Protein AF-A0A352UAZ4-F1 (afdb_monomer)

Nearest PDB structures (foldseek):
  2lrk-assembly1_A  TM=3.996E-01  e=8.894E+00  Escherichia coli K-12

Radius of gyration: 15.65 Å; Cα contacts (8 Å, |Δi|>4): 109; chains: 1; bounding box: 44×24×43 Å

Structure (mmCIF, N/CA/C/O backbone):
data_AF-A0A352UAZ4-F1
#
_entry.id   AF-A0A352UAZ4-F1
#
loop_
_atom_site.group_PDB
_atom_site.id
_atom_site.type_symbol
_atom_site.label_atom_id
_atom_site.label_alt_id
_atom_site.label_comp_id
_atom_site.label_asym_id
_atom_site.label_entity_id
_atom_site.label_seq_id
_atom_site.pdbx_PDB_ins_code
_atom_site.Cartn_x
_atom_site.Cartn_y
_atom_site.Cartn_z
_atom_site.occupancy
_atom_site.B_iso_or_equiv
_atom_site.auth_seq_id
_atom_site.auth_comp_id
_atom_site.auth_asym_id
_atom_site.auth_atom_id
_atom_site.pdbx_PDB_model_num
ATOM 1 N N . MET A 1 1 ? 26.324 -2.676 -7.768 1.00 42.41 1 MET A N 1
ATOM 2 C CA . MET A 1 1 ? 25.541 -1.445 -7.544 1.00 42.41 1 MET A CA 1
ATOM 3 C C . MET A 1 1 ? 25.522 -0.702 -8.868 1.00 42.41 1 MET A C 1
ATOM 5 O O . MET A 1 1 ? 26.558 -0.181 -9.253 1.00 42.41 1 MET A O 1
ATOM 9 N N . SER A 1 2 ? 24.427 -0.823 -9.625 1.00 44.53 2 SER A N 1
ATOM 10 C CA . SER A 1 2 ? 24.281 -0.193 -10.946 1.00 44.53 2 SER A CA 1
ATOM 11 C C . SER A 1 2 ? 23.880 1.271 -10.772 1.00 44.53 2 SER A C 1
ATOM 13 O O . SER A 1 2 ? 23.097 1.592 -9.883 1.00 44.53 2 SER A O 1
ATOM 15 N N . SER A 1 3 ? 24.467 2.135 -11.588 1.00 52.88 3 SER A N 1
ATOM 16 C CA . SER A 1 3 ? 24.514 3.592 -11.488 1.00 52.88 3 SER A CA 1
ATOM 17 C C . SER A 1 3 ? 23.389 4.306 -12.253 1.00 52.88 3 SER A C 1
ATOM 19 O O . SER A 1 3 ? 23.675 5.219 -13.020 1.00 52.88 3 SER A O 1
ATOM 21 N N . ALA A 1 4 ? 22.129 3.909 -12.086 1.00 47.72 4 ALA A N 1
ATOM 22 C CA . ALA A 1 4 ? 21.002 4.559 -12.767 1.00 47.72 4 ALA A CA 1
ATOM 23 C C . ALA A 1 4 ? 20.081 5.238 -11.744 1.00 47.72 4 ALA A C 1
ATOM 25 O O . ALA A 1 4 ? 19.168 4.618 -11.215 1.00 47.72 4 ALA A O 1
ATOM 26 N N . ALA A 1 5 ? 20.403 6.482 -11.385 1.00 50.75 5 ALA A N 1
ATOM 27 C CA . ALA A 1 5 ? 19.555 7.332 -10.544 1.00 50.75 5 ALA A CA 1
ATOM 28 C C . ALA A 1 5 ? 19.868 8.827 -10.760 1.00 50.75 5 ALA A C 1
ATOM 30 O O . ALA A 1 5 ? 19.940 9.583 -9.795 1.00 50.75 5 ALA A O 1
ATOM 31 N N . LEU A 1 6 ? 20.156 9.252 -11.998 1.00 51.09 6 LEU A N 1
ATOM 32 C CA . LEU A 1 6 ? 20.443 10.663 -12.314 1.00 51.09 6 LEU A CA 1
ATOM 33 C C . LEU A 1 6 ? 19.492 11.260 -13.363 1.00 51.09 6 LEU A C 1
ATOM 35 O O . LEU A 1 6 ? 19.623 12.426 -13.735 1.00 51.09 6 LEU A O 1
ATOM 39 N N . ASP A 1 7 ? 18.483 10.496 -13.760 1.00 47.50 7 ASP A N 1
ATOM 40 C CA . ASP A 1 7 ? 17.531 10.821 -14.801 1.00 47.50 7 ASP A CA 1
ATOM 41 C C . ASP A 1 7 ? 16.185 10.413 -14.194 1.00 47.50 7 ASP A C 1
ATOM 43 O O . ASP A 1 7 ? 15.982 9.236 -13.903 1.00 47.50 7 ASP A O 1
ATOM 47 N N . GLY A 1 8 ? 15.286 11.357 -13.909 1.00 52.44 8 GLY A N 1
ATOM 48 C CA . GLY A 1 8 ? 14.024 11.108 -13.185 1.00 52.44 8 GLY A CA 1
ATOM 49 C C . GLY A 1 8 ? 13.024 10.158 -13.871 1.00 52.44 8 GLY A C 1
ATOM 50 O O . GLY A 1 8 ? 11.847 10.166 -13.527 1.00 52.44 8 GLY A O 1
ATOM 51 N N . GLU A 1 9 ? 13.454 9.371 -14.860 1.00 55.53 9 GLU A N 1
ATOM 52 C CA . GLU A 1 9 ? 12.663 8.341 -15.538 1.00 55.53 9 GLU A CA 1
ATOM 53 C C . GLU A 1 9 ? 12.500 7.062 -14.694 1.00 55.53 9 GLU A C 1
ATOM 55 O O . GLU A 1 9 ? 11.500 6.368 -14.851 1.00 55.53 9 GLU A O 1
ATOM 60 N N . ASP A 1 10 ? 13.410 6.797 -13.747 1.00 62.53 10 ASP A N 1
ATOM 61 C CA . ASP A 1 10 ? 13.325 5.664 -12.803 1.00 62.53 10 ASP A CA 1
ATOM 62 C C . ASP A 1 10 ? 12.704 6.046 -11.437 1.00 62.53 10 ASP A C 1
ATOM 64 O O . ASP A 1 10 ? 12.656 5.231 -10.508 1.00 62.53 10 ASP A O 1
ATOM 68 N N . GLU A 1 11 ? 12.214 7.282 -11.278 1.00 80.19 11 GLU A N 1
ATOM 69 C CA . GLU A 1 11 ? 11.565 7.735 -10.042 1.00 80.19 11 GLU A CA 1
ATOM 70 C C . GLU A 1 11 ? 10.127 7.201 -9.944 1.00 80.19 11 GLU A C 1
ATOM 72 O O . GLU A 1 11 ? 9.193 7.702 -10.572 1.00 80.19 11 GLU A O 1
ATOM 77 N N . GLY A 1 12 ? 9.938 6.172 -9.116 1.00 87.06 12 GLY A N 1
ATOM 78 C CA . GLY A 1 12 ? 8.630 5.605 -8.802 1.00 87.06 12 GLY A CA 1
ATOM 79 C C . GLY A 1 12 ? 8.217 5.787 -7.342 1.00 87.06 12 GLY A C 1
ATOM 80 O O . GLY A 1 12 ? 8.989 6.195 -6.475 1.00 87.06 12 GLY A O 1
ATOM 81 N N . THR A 1 13 ? 6.969 5.432 -7.039 1.00 93.19 13 THR A N 1
ATOM 82 C CA . THR A 1 13 ? 6.489 5.338 -5.654 1.00 93.19 13 THR A CA 1
ATOM 83 C C . THR A 1 13 ? 6.828 3.965 -5.089 1.00 93.19 13 THR A C 1
ATOM 85 O O . THR A 1 13 ? 6.378 2.955 -5.624 1.00 93.19 13 THR A O 1
ATOM 88 N N . PHE A 1 14 ? 7.577 3.908 -3.986 1.00 96.12 14 PHE A N 1
ATOM 89 C CA . PHE A 1 14 ? 7.913 2.642 -3.330 1.00 96.12 14 PHE A CA 1
ATOM 90 C C . PHE A 1 14 ? 6.673 1.939 -2.773 1.00 96.12 14 PHE A C 1
ATOM 92 O O . PHE A 1 14 ? 6.009 2.443 -1.863 1.00 96.12 14 PHE A O 1
ATOM 99 N N . THR A 1 15 ? 6.420 0.721 -3.249 1.00 97.06 15 THR A N 1
ATOM 100 C CA . THR A 1 15 ? 5.251 -0.080 -2.861 1.00 97.06 15 THR A CA 1
ATOM 101 C C . THR A 1 15 ? 5.234 -0.358 -1.353 1.00 97.06 15 THR A C 1
ATOM 103 O O . THR A 1 15 ? 4.194 -0.245 -0.703 1.00 97.06 15 THR A O 1
ATOM 106 N N . LEU A 1 16 ? 6.397 -0.666 -0.763 1.00 97.62 16 LEU A N 1
ATOM 107 C CA . LEU A 1 16 ? 6.536 -0.888 0.682 1.00 97.62 16 LEU A CA 1
ATOM 108 C C . LEU A 1 16 ? 6.096 0.329 1.511 1.00 97.62 16 LEU A C 1
ATOM 110 O O . LEU A 1 16 ? 5.402 0.168 2.515 1.00 97.62 16 LEU A O 1
ATOM 114 N N . LEU A 1 17 ? 6.482 1.542 1.102 1.00 97.56 17 LEU A N 1
ATOM 115 C CA . LEU A 1 17 ? 6.170 2.758 1.859 1.00 97.56 17 LEU A CA 1
ATOM 116 C C . LEU A 1 17 ? 4.670 3.050 1.855 1.00 97.56 17 LEU A C 1
ATOM 118 O O . LEU A 1 17 ? 4.124 3.492 2.864 1.00 97.56 17 LEU A O 1
ATOM 122 N N . SER A 1 18 ? 3.983 2.719 0.765 1.00 97.62 18 SER A N 1
ATOM 123 C CA . SER A 1 18 ? 2.526 2.783 0.703 1.00 97.62 18 SER A CA 1
ATOM 124 C C . SER A 1 18 ? 1.861 1.817 1.693 1.00 97.62 18 SER A C 1
ATOM 126 O O . SER A 1 18 ? 0.907 2.196 2.373 1.00 97.62 18 SER A O 1
ATOM 128 N N . PHE A 1 19 ? 2.384 0.596 1.859 1.00 98.44 19 PHE A N 1
ATOM 129 C CA . PHE A 1 19 ? 1.890 -0.325 2.892 1.00 98.44 1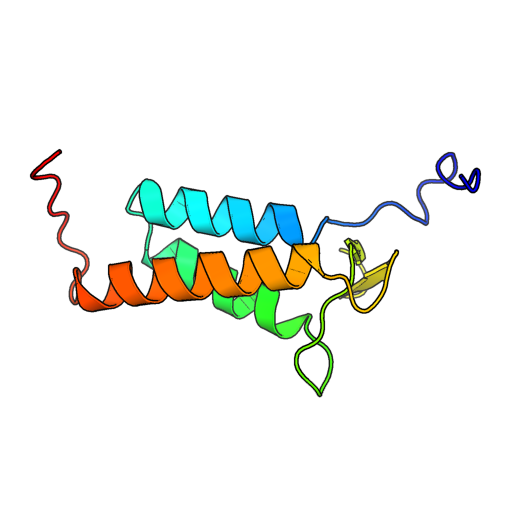9 PHE A CA 1
ATOM 130 C C . PHE A 1 19 ? 2.154 0.178 4.315 1.00 98.44 19 PHE A C 1
ATOM 132 O O . PHE A 1 19 ? 1.294 0.010 5.183 1.00 98.44 19 PHE A O 1
ATOM 139 N N . TRP A 1 20 ? 3.291 0.831 4.564 1.00 98.06 20 TRP A N 1
ATOM 140 C CA . TRP A 1 20 ? 3.566 1.480 5.850 1.00 98.06 20 TRP A CA 1
ATOM 141 C C . TRP A 1 20 ? 2.645 2.664 6.132 1.00 98.06 20 TRP A C 1
ATOM 143 O O . TRP A 1 20 ? 2.173 2.796 7.260 1.00 98.06 20 TRP A O 1
ATOM 153 N N . LEU A 1 21 ? 2.330 3.481 5.124 1.00 98.31 21 LEU A N 1
ATOM 154 C CA . LEU A 1 21 ? 1.348 4.556 5.256 1.00 98.31 21 LEU A CA 1
ATOM 155 C C . LEU A 1 21 ? -0.015 4.002 5.690 1.00 98.31 21 LEU A C 1
ATOM 157 O O . LEU A 1 21 ? -0.624 4.523 6.621 1.00 98.31 21 LEU A O 1
ATOM 161 N N . ILE A 1 22 ? -0.467 2.911 5.070 1.00 98.56 22 ILE A N 1
ATOM 162 C CA . ILE A 1 22 ? -1.705 2.229 5.473 1.00 98.56 22 ILE A CA 1
ATOM 163 C C . ILE A 1 22 ? -1.592 1.716 6.916 1.00 98.56 22 ILE A C 1
ATOM 165 O O . ILE A 1 22 ? -2.515 1.903 7.704 1.00 98.56 22 ILE A O 1
ATOM 169 N N . GLY A 1 23 ? -0.448 1.140 7.296 1.00 97.81 23 GLY A N 1
ATOM 170 C CA . GLY A 1 23 ? -0.163 0.756 8.681 1.00 97.81 23 GLY A CA 1
ATOM 171 C C . GLY A 1 23 ? -0.321 1.915 9.672 1.00 97.81 23 GLY A C 1
ATOM 172 O O . GLY A 1 23 ? -0.929 1.749 10.727 1.00 97.81 23 GLY A O 1
ATOM 173 N N . ASN A 1 24 ? 0.154 3.110 9.320 1.00 98.19 24 ASN A N 1
ATOM 174 C CA . ASN A 1 24 ? -0.013 4.303 10.148 1.00 98.19 24 ASN A CA 1
ATOM 175 C C . ASN A 1 24 ? -1.482 4.748 10.251 1.00 98.19 24 ASN A C 1
ATOM 177 O O . ASN A 1 24 ? -1.934 5.123 11.334 1.00 98.19 24 ASN A O 1
ATOM 181 N N . LEU A 1 25 ? -2.252 4.652 9.162 1.00 98.38 25 LEU A N 1
ATOM 182 C CA . LEU A 1 25 ? -3.695 4.914 9.195 1.00 98.38 25 LEU A CA 1
ATOM 183 C C . LEU A 1 25 ? -4.415 3.955 10.153 1.00 98.38 25 LEU A C 1
ATOM 185 O O . LEU A 1 25 ? -5.255 4.402 10.930 1.00 98.38 25 LEU A O 1
ATOM 189 N N . ILE A 1 26 ? -4.035 2.672 10.164 1.00 97.94 26 ILE A N 1
ATOM 190 C CA . ILE A 1 26 ? -4.587 1.673 11.093 1.00 97.94 26 ILE A CA 1
ATOM 191 C C . ILE A 1 26 ? -4.291 2.066 12.545 1.00 97.94 26 ILE A C 1
ATOM 193 O O . ILE A 1 26 ? -5.206 2.162 13.357 1.00 97.94 26 ILE A O 1
ATOM 197 N N . VAL A 1 27 ? -3.025 2.353 12.866 1.00 95.94 27 VAL A N 1
ATOM 198 C CA . VAL A 1 27 ? -2.600 2.702 14.237 1.00 95.94 27 VAL A CA 1
ATOM 199 C C . VAL A 1 27 ? -3.221 4.017 14.722 1.00 95.94 27 VAL A C 1
ATOM 201 O O . VAL A 1 27 ? -3.477 4.179 15.910 1.00 95.94 27 VAL A O 1
ATOM 204 N N . THR A 1 28 ? -3.506 4.953 13.815 1.00 96.56 28 THR A N 1
ATOM 205 C CA . THR A 1 28 ? -4.174 6.225 14.149 1.00 96.56 28 THR A CA 1
ATOM 206 C C . THR A 1 28 ? -5.703 6.129 14.160 1.00 96.56 28 THR A C 1
ATOM 208 O O . THR A 1 28 ? -6.376 7.149 14.301 1.00 96.56 28 THR A O 1
ATOM 211 N N . GLY A 1 29 ? -6.268 4.925 14.019 1.00 94.94 29 GLY A N 1
ATOM 212 C CA . GLY A 1 29 ? -7.712 4.683 14.059 1.00 94.94 29 GLY A CA 1
ATOM 213 C C . GLY A 1 29 ? -8.469 5.136 12.808 1.00 94.94 29 GLY A C 1
ATOM 214 O O . GLY A 1 29 ? -9.694 5.130 12.804 1.00 94.94 29 GLY A O 1
ATOM 215 N N . GLN A 1 30 ? -7.771 5.511 11.733 1.00 97.62 30 GLN A N 1
ATOM 216 C CA . GLN A 1 30 ? -8.368 5.907 10.454 1.00 97.62 30 GLN A CA 1
ATOM 217 C C . GLN A 1 30 ? -8.638 4.672 9.580 1.00 97.62 30 GLN A C 1
ATOM 219 O O . GLN A 1 30 ? -8.095 4.545 8.478 1.00 97.62 30 GLN A O 1
ATOM 224 N N . ILE A 1 31 ? -9.447 3.740 10.091 1.00 97.12 31 ILE A N 1
ATOM 225 C CA . ILE A 1 31 ? -9.607 2.394 9.521 1.00 97.12 31 ILE A CA 1
ATOM 226 C C . ILE A 1 31 ? -10.266 2.433 8.139 1.00 97.12 31 ILE A C 1
ATOM 228 O O . ILE A 1 31 ? -9.801 1.750 7.230 1.00 97.12 31 ILE A O 1
ATOM 232 N N . GLU A 1 32 ? -11.268 3.288 7.929 1.00 96.56 32 GLU A N 1
ATOM 233 C CA . GLU A 1 32 ? -11.957 3.410 6.638 1.00 96.56 32 GLU A CA 1
ATOM 234 C C . GLU A 1 32 ? -10.994 3.891 5.545 1.00 96.56 32 GLU A C 1
ATOM 236 O O . GLU A 1 32 ? -10.951 3.339 4.445 1.00 96.56 32 GLU A O 1
ATOM 241 N N . LYS A 1 33 ? -10.149 4.882 5.867 1.00 97.75 33 LYS A N 1
ATOM 242 C CA . LYS A 1 33 ? -9.107 5.362 4.946 1.00 97.75 33 LYS A CA 1
ATOM 243 C C . LYS A 1 33 ? -8.054 4.288 4.697 1.00 97.75 33 LYS A C 1
ATOM 245 O O . LYS A 1 33 ? -7.580 4.155 3.572 1.00 97.75 33 LYS A O 1
ATOM 250 N N . ALA A 1 34 ? -7.665 3.542 5.731 1.00 98.31 34 ALA A N 1
ATOM 251 C CA . ALA A 1 34 ? -6.724 2.441 5.583 1.00 98.31 34 ALA A CA 1
ATOM 252 C C . ALA A 1 34 ? -7.268 1.379 4.617 1.00 98.31 34 ALA A C 1
ATOM 254 O O . ALA A 1 34 ? -6.547 0.951 3.717 1.00 98.31 34 ALA A O 1
ATOM 255 N N . GLU A 1 35 ? -8.541 1.004 4.755 1.00 98.06 35 GLU A N 1
ATOM 256 C CA . GLU A 1 35 ? -9.200 0.038 3.878 1.00 98.06 35 GLU A CA 1
ATOM 257 C C . GLU A 1 35 ? -9.290 0.543 2.432 1.00 98.06 35 GLU A C 1
ATOM 259 O O . GLU A 1 35 ? -8.963 -0.194 1.499 1.00 98.06 35 GLU A O 1
ATOM 264 N N . GLU A 1 36 ? -9.677 1.806 2.231 1.00 98.19 36 GLU A N 1
ATOM 265 C CA . GLU A 1 36 ? -9.743 2.425 0.904 1.00 98.19 36 GLU A CA 1
ATOM 266 C C . GLU A 1 36 ? -8.373 2.407 0.207 1.00 98.19 36 GLU A C 1
ATOM 268 O O . GLU A 1 36 ? -8.250 1.951 -0.932 1.00 98.19 36 GLU A O 1
ATOM 273 N N . ARG A 1 37 ? -7.318 2.843 0.90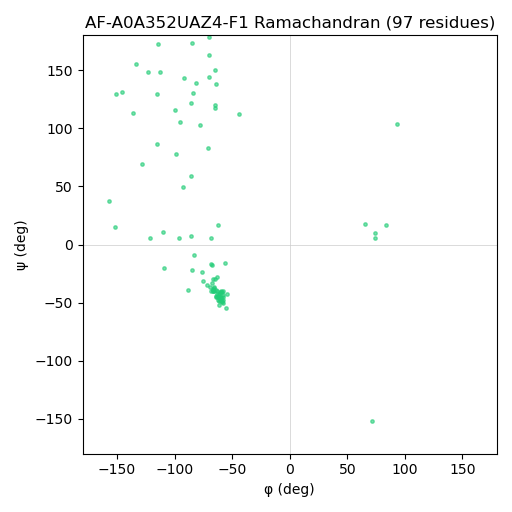7 1.00 98.12 37 ARG A N 1
ATOM 274 C CA . ARG A 1 37 ? -5.951 2.853 0.367 1.00 98.12 37 ARG A CA 1
ATOM 275 C C . ARG A 1 37 ? -5.420 1.446 0.117 1.00 98.12 37 ARG A C 1
ATOM 277 O O . ARG A 1 37 ? -4.746 1.223 -0.886 1.00 98.12 37 ARG A O 1
ATOM 284 N N . PHE A 1 38 ? -5.747 0.491 0.987 1.00 98.19 38 PHE A N 1
ATOM 285 C CA . PHE A 1 38 ? -5.369 -0.908 0.805 1.00 98.19 38 PHE A CA 1
ATOM 286 C C . PHE A 1 38 ? -6.028 -1.528 -0.432 1.00 98.19 38 PHE A C 1
ATOM 288 O O . PHE A 1 38 ? -5.372 -2.259 -1.171 1.00 98.19 38 PHE A O 1
ATOM 295 N N . LYS A 1 39 ? -7.299 -1.207 -0.706 1.00 97.69 39 LYS A N 1
ATOM 296 C CA . LYS A 1 39 ? -7.973 -1.605 -1.952 1.00 97.69 39 LYS A CA 1
ATOM 297 C C . LYS A 1 39 ? -7.290 -0.986 -3.172 1.00 97.69 39 LYS A C 1
ATOM 299 O O . LYS A 1 39 ? -6.958 -1.715 -4.094 1.00 97.69 39 LYS A O 1
ATOM 304 N N . GLN A 1 40 ? -7.001 0.316 -3.141 1.00 95.88 40 GLN A N 1
ATOM 305 C CA . GLN A 1 40 ? -6.348 1.016 -4.256 1.00 95.88 40 GLN A CA 1
ATOM 306 C C . GLN A 1 40 ? -4.982 0.420 -4.607 1.00 95.88 40 GLN A C 1
ATOM 308 O O . GLN A 1 40 ? -4.727 0.126 -5.770 1.00 95.88 40 GLN A O 1
ATOM 313 N N . ILE A 1 41 ? -4.107 0.192 -3.620 1.00 95.75 41 ILE A N 1
ATOM 314 C CA . ILE A 1 41 ? -2.772 -0.343 -3.920 1.00 95.75 41 ILE A CA 1
ATOM 315 C C . ILE A 1 41 ? -2.818 -1.771 -4.468 1.00 95.75 41 ILE A C 1
ATOM 317 O O . ILE A 1 41 ? -1.965 -2.147 -5.267 1.00 95.75 41 ILE A O 1
ATOM 321 N N . ARG A 1 42 ? -3.820 -2.569 -4.083 1.00 95.88 42 ARG A N 1
ATOM 322 C CA . ARG A 1 42 ? -3.982 -3.937 -4.590 1.00 95.88 42 ARG A CA 1
ATOM 323 C C . ARG A 1 42 ? -4.232 -4.009 -6.090 1.00 95.88 42 ARG A C 1
ATOM 325 O O . ARG A 1 42 ? -3.822 -4.997 -6.691 1.00 95.88 42 ARG A O 1
ATOM 332 N N . GLU A 1 43 ? -4.818 -2.974 -6.680 1.00 95.62 43 GLU A N 1
ATOM 333 C CA . GLU A 1 43 ? -5.044 -2.895 -8.128 1.00 95.62 43 GLU A CA 1
ATOM 334 C C . GLU A 1 43 ? -3.738 -2.776 -8.927 1.00 95.62 43 GLU A C 1
ATOM 336 O O . GLU A 1 43 ? -3.717 -3.066 -10.119 1.00 95.62 43 GLU A O 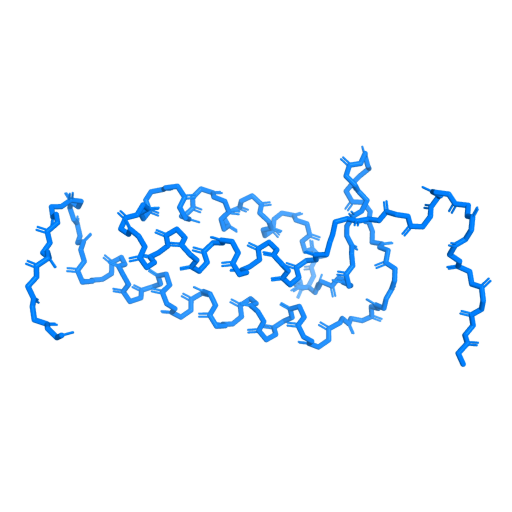1
ATOM 341 N N . HIS A 1 44 ? -2.632 -2.399 -8.277 1.00 96.06 44 HIS A N 1
ATOM 342 C CA . HIS A 1 44 ? -1.317 -2.388 -8.911 1.00 96.06 44 HIS A CA 1
ATOM 343 C C . HIS A 1 44 ? -0.632 -3.755 -8.899 1.00 96.06 44 HIS A C 1
ATOM 345 O O . HIS A 1 44 ? 0.396 -3.906 -9.542 1.00 96.06 44 HIS A O 1
ATOM 351 N N . ALA A 1 45 ? -1.147 -4.768 -8.197 1.00 97.00 45 ALA A N 1
ATOM 352 C CA . ALA A 1 45 ? -0.573 -6.105 -8.303 1.00 97.00 45 ALA A CA 1
ATOM 353 C C . ALA A 1 45 ? -0.767 -6.660 -9.724 1.00 97.00 45 ALA A C 1
ATOM 355 O O . ALA A 1 45 ? -1.760 -6.372 -10.392 1.00 97.00 45 ALA A O 1
ATOM 356 N N . ASN A 1 46 ? 0.146 -7.512 -10.192 1.00 96.25 46 ASN A N 1
ATOM 357 C CA . ASN A 1 46 ? -0.097 -8.204 -11.455 1.00 96.25 46 ASN A CA 1
ATOM 358 C C . ASN A 1 46 ? -1.224 -9.251 -11.314 1.00 96.25 46 ASN A C 1
ATOM 360 O O . ASN A 1 46 ? -1.734 -9.524 -10.229 1.00 96.25 46 ASN A O 1
ATOM 364 N N . HIS A 1 47 ? -1.553 -9.9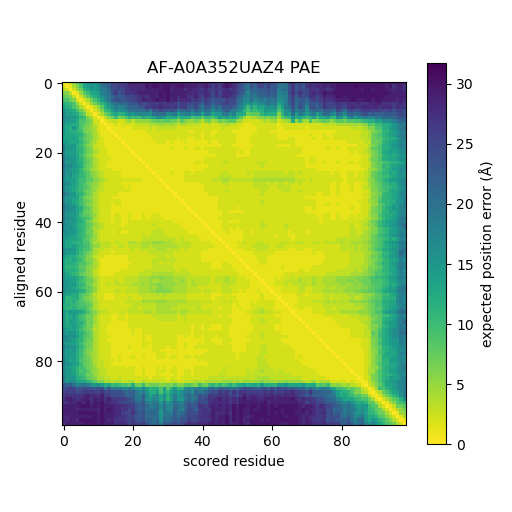17 -12.419 1.00 95.31 47 HIS A N 1
ATOM 365 C C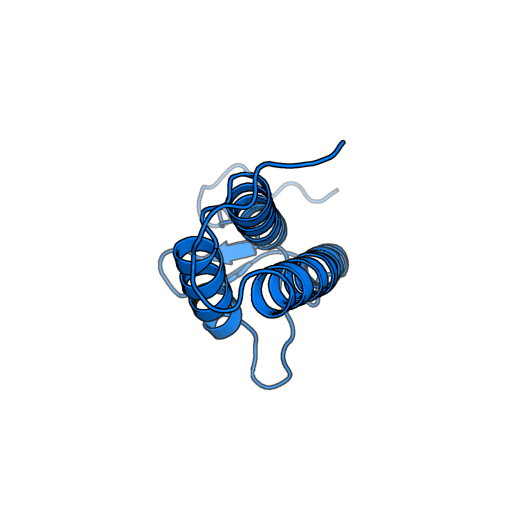A . HIS A 1 47 ? -2.594 -10.950 -12.489 1.00 95.31 47 HIS A CA 1
ATOM 366 C C . HIS A 1 47 ? -2.431 -12.143 -11.520 1.00 95.31 47 HIS A C 1
ATOM 368 O O . HIS A 1 47 ? -3.397 -12.872 -11.307 1.00 95.31 47 HIS A O 1
ATOM 374 N N . VAL A 1 48 ? -1.248 -12.357 -10.931 1.00 96.62 48 VAL A N 1
ATOM 375 C CA . VAL A 1 48 ? -1.000 -13.387 -9.900 1.00 96.62 48 VAL A CA 1
ATOM 376 C C . VAL A 1 48 ? -0.752 -12.798 -8.505 1.00 96.62 48 VAL A C 1
ATOM 378 O O . VAL A 1 48 ? -0.360 -13.519 -7.593 1.00 96.62 48 VAL A O 1
ATOM 381 N N . GLY A 1 49 ? -0.991 -11.499 -8.311 1.00 96.12 49 GLY A N 1
ATOM 382 C CA . GLY A 1 49 ? -0.884 -10.835 -7.011 1.00 96.12 49 GLY A CA 1
ATOM 383 C C . GLY A 1 49 ? 0.530 -10.390 -6.623 1.00 96.12 49 GLY A C 1
ATOM 384 O O . GLY A 1 49 ? 0.770 -10.131 -5.445 1.00 96.12 49 GLY A O 1
ATOM 385 N N . LEU A 1 50 ? 1.464 -10.309 -7.577 1.00 97.94 50 LEU A N 1
ATOM 386 C CA . LEU A 1 50 ? 2.848 -9.911 -7.315 1.00 97.94 50 LEU A CA 1
ATOM 387 C C . LEU A 1 50 ? 3.070 -8.406 -7.488 1.00 97.94 50 LEU A C 1
ATOM 389 O O . LEU A 1 50 ? 2.548 -7.799 -8.423 1.00 97.94 50 LEU A O 1
ATOM 393 N N . PHE A 1 51 ? 3.923 -7.846 -6.630 1.00 98.12 51 PHE A N 1
ATOM 394 C CA . PHE A 1 51 ? 4.341 -6.443 -6.636 1.00 98.12 51 PHE A CA 1
ATOM 395 C C . PHE A 1 51 ? 5.816 -6.247 -7.003 1.00 98.12 51 PHE A C 1
ATOM 397 O O . PHE A 1 51 ? 6.681 -7.063 -6.659 1.00 98.12 51 PHE A O 1
ATOM 404 N N . SER A 1 52 ? 6.103 -5.112 -7.639 1.00 97.38 52 SER A N 1
ATOM 405 C CA . SER A 1 52 ? 7.447 -4.562 -7.819 1.00 97.38 52 SER A CA 1
ATOM 406 C C . SER A 1 52 ? 7.901 -3.731 -6.613 1.00 97.38 52 SER A C 1
ATOM 408 O O . SER A 1 52 ? 7.155 -3.473 -5.659 1.00 97.38 52 SER A O 1
ATOM 410 N N . GLU A 1 53 ? 9.161 -3.315 -6.651 1.00 97.31 53 GLU A N 1
ATOM 411 C CA . GLU A 1 53 ? 9.756 -2.377 -5.701 1.00 97.31 53 GLU A CA 1
ATOM 412 C C . GLU A 1 53 ? 9.063 -1.018 -5.725 1.00 97.31 53 GLU A C 1
ATOM 414 O O . GLU A 1 53 ? 8.716 -0.475 -4.673 1.00 97.31 53 GLU A O 1
ATOM 419 N N . MET A 1 54 ? 8.817 -0.516 -6.931 1.00 97.12 54 MET A N 1
ATOM 420 C CA . MET A 1 54 ? 8.186 0.768 -7.170 1.00 97.12 54 MET A CA 1
ATOM 421 C C . MET A 1 54 ? 7.091 0.659 -8.225 1.00 97.12 54 MET A C 1
ATOM 423 O O . MET A 1 54 ? 7.115 -0.222 -9.089 1.00 97.12 54 MET A O 1
ATOM 427 N N . ILE A 1 55 ? 6.148 1.589 -8.160 1.00 95.31 55 ILE A N 1
ATOM 428 C CA . ILE A 1 55 ? 5.084 1.779 -9.141 1.00 95.31 55 ILE A CA 1
ATOM 429 C C . ILE A 1 55 ? 5.290 3.147 -9.787 1.00 95.31 55 ILE A C 1
ATOM 431 O O . ILE A 1 55 ? 5.444 4.147 -9.080 1.00 95.31 55 ILE A O 1
ATOM 435 N N . ASP A 1 56 ? 5.284 3.198 -11.116 1.00 93.81 56 ASP A N 1
ATOM 436 C CA . ASP A 1 56 ? 5.241 4.458 -11.856 1.00 93.81 56 ASP A CA 1
ATOM 437 C C . ASP A 1 56 ? 3.897 5.156 -11.564 1.00 93.81 56 ASP A C 1
ATOM 439 O O . ASP A 1 56 ? 2.841 4.617 -11.912 1.00 93.81 56 ASP A O 1
ATOM 443 N N . PRO A 1 57 ? 3.885 6.351 -10.948 1.00 89.12 57 PRO A N 1
ATOM 444 C CA . PRO A 1 57 ? 2.644 7.039 -10.596 1.00 89.12 57 PRO A CA 1
ATOM 445 C C . PRO A 1 57 ? 1.843 7.530 -11.81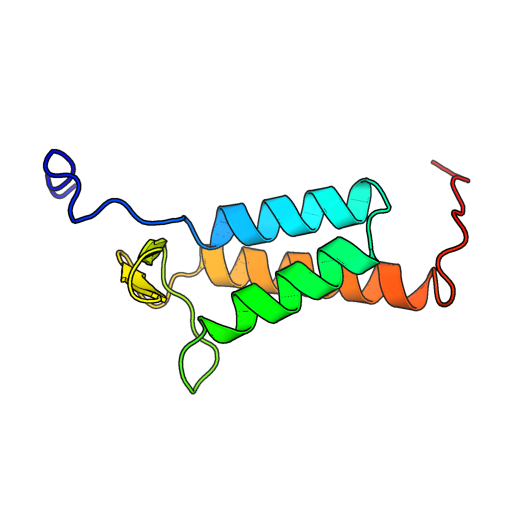4 1.00 89.12 57 PRO A C 1
ATOM 447 O O . PRO A 1 57 ? 0.667 7.861 -11.676 1.00 89.12 57 PRO A O 1
ATOM 450 N N . ARG A 1 58 ? 2.457 7.609 -13.000 1.00 90.19 58 ARG A N 1
ATOM 451 C CA . ARG A 1 58 ? 1.825 8.087 -14.238 1.00 90.19 58 ARG A CA 1
ATOM 452 C C . ARG A 1 58 ? 1.142 6.959 -14.996 1.00 90.19 58 ARG A C 1
ATOM 454 O O . ARG A 1 58 ? 0.075 7.175 -15.565 1.00 90.19 58 ARG A O 1
ATOM 461 N N . THR A 1 59 ? 1.766 5.783 -15.030 1.00 91.88 59 THR A N 1
ATOM 462 C CA . THR A 1 59 ? 1.294 4.638 -15.829 1.00 91.88 59 THR A CA 1
ATOM 463 C C . THR A 1 59 ? 0.725 3.498 -14.988 1.00 91.88 59 THR A C 1
ATOM 465 O O . THR A 1 59 ? -0.016 2.670 -15.511 1.00 91.88 59 THR A O 1
ATOM 468 N N . GLY A 1 60 ? 1.064 3.430 -13.698 1.00 91.12 60 GLY A N 1
ATOM 469 C CA . GLY A 1 60 ? 0.811 2.270 -12.844 1.00 91.12 60 GLY A CA 1
ATOM 470 C C . GLY A 1 60 ? 1.742 1.085 -13.124 1.00 91.12 60 GLY A C 1
ATOM 471 O O . GLY A 1 60 ? 1.540 0.017 -12.547 1.00 91.12 60 GLY A O 1
ATOM 472 N N . GLY A 1 61 ? 2.732 1.255 -14.007 1.00 93.62 61 GLY A N 1
ATOM 473 C CA . GLY A 1 61 ? 3.691 0.225 -14.387 1.00 93.62 61 GLY A CA 1
ATOM 474 C C . GLY A 1 61 ? 4.681 -0.124 -13.277 1.00 93.62 61 GLY A C 1
ATOM 475 O O . GLY A 1 61 ? 4.865 0.612 -12.308 1.00 93.62 61 GLY A O 1
ATOM 476 N N . PHE A 1 62 ? 5.338 -1.270 -13.431 1.00 95.50 62 PHE A N 1
ATOM 477 C CA . PHE A 1 62 ? 6.344 -1.753 -12.492 1.00 95.50 62 PHE A CA 1
ATOM 478 C C . PHE A 1 62 ? 7.716 -1.165 -12.769 1.00 95.50 62 PHE A C 1
ATOM 480 O O . PHE A 1 62 ? 8.213 -1.243 -13.889 1.00 95.50 62 PHE A O 1
ATOM 487 N N . LEU A 1 63 ? 8.336 -0.650 -11.710 1.00 95.50 63 LEU A N 1
ATOM 488 C CA . LEU A 1 63 ? 9.696 -0.132 -11.701 1.00 95.50 63 LEU A CA 1
ATOM 489 C C . LEU A 1 63 ? 10.535 -0.865 -10.644 1.00 95.50 63 LEU A C 1
ATOM 491 O O . LEU A 1 63 ? 10.033 -1.280 -9.591 1.00 95.50 63 LEU A O 1
ATOM 495 N N . GLY A 1 64 ? 11.829 -1.008 -10.923 1.00 93.56 64 GLY A N 1
ATOM 496 C CA . GLY A 1 64 ? 12.783 -1.675 -10.037 1.00 93.56 64 GLY A CA 1
ATOM 497 C C . GLY A 1 64 ? 12.601 -3.194 -9.959 1.00 93.56 64 GLY A C 1
ATOM 498 O O . GLY A 1 64 ? 12.167 -3.850 -10.907 1.00 93.56 64 GLY A O 1
ATOM 499 N N . ASN A 1 65 ? 12.980 -3.775 -8.819 1.00 96.19 65 ASN A N 1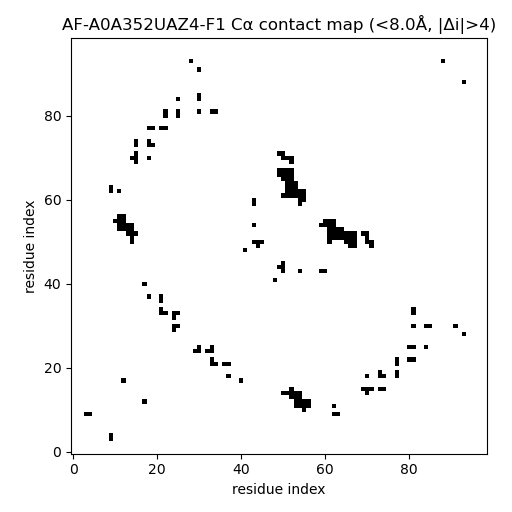
ATOM 500 C CA . ASN A 1 65 ? 12.996 -5.228 -8.649 1.00 96.19 65 ASN A CA 1
ATOM 501 C C . ASN A 1 65 ? 11.591 -5.849 -8.749 1.00 96.19 65 ASN A C 1
ATOM 503 O O . ASN A 1 65 ? 10.637 -5.350 -8.149 1.00 96.19 65 ASN A O 1
ATOM 507 N N . PHE A 1 66 ? 11.477 -6.988 -9.439 1.00 95.69 66 PHE A N 1
ATOM 508 C CA . PHE A 1 66 ? 10.230 -7.743 -9.555 1.00 95.69 66 PHE A CA 1
ATOM 509 C C . PHE A 1 66 ? 10.478 -9.270 -9.616 1.00 95.69 66 PHE A C 1
ATOM 511 O O . PHE A 1 66 ? 11.295 -9.705 -10.429 1.00 95.69 66 PHE A O 1
ATOM 518 N N . PRO A 1 67 ? 9.764 -10.098 -8.819 1.00 96.69 67 PRO A N 1
ATOM 519 C CA . PRO A 1 67 ? 8.911 -9.708 -7.694 1.00 96.69 67 PRO A CA 1
ATOM 520 C C . PRO A 1 67 ? 9.757 -9.207 -6.518 1.00 96.69 67 PRO A C 1
ATOM 522 O O . PRO A 1 67 ? 10.839 -9.729 -6.248 1.00 96.69 67 PRO A O 1
ATOM 525 N N . GLN A 1 68 ? 9.264 -8.215 -5.782 1.00 98.25 68 GLN A N 1
ATOM 526 C CA . GLN A 1 68 ? 10.025 -7.627 -4.681 1.00 98.25 68 GLN A CA 1
ATOM 527 C C . GLN A 1 68 ? 9.582 -8.195 -3.323 1.00 98.25 68 GLN A C 1
ATOM 529 O O . GLN A 1 68 ? 8.460 -7.965 -2.882 1.00 98.25 68 GLN A O 1
ATOM 534 N N . ALA A 1 69 ? 10.469 -8.900 -2.612 1.00 98.06 69 ALA A N 1
ATOM 535 C CA . ALA A 1 69 ? 10.149 -9.567 -1.343 1.00 98.06 69 ALA A CA 1
ATOM 536 C C . ALA A 1 69 ? 9.643 -8.637 -0.214 1.00 98.06 69 ALA A C 1
ATOM 538 O O . ALA A 1 69 ? 8.616 -8.919 0.397 1.00 98.06 69 ALA A O 1
ATOM 539 N N . TYR A 1 70 ? 10.322 -7.523 0.057 1.00 97.62 70 TYR A N 1
ATOM 540 C CA . TYR A 1 70 ? 9.902 -6.503 1.029 1.00 97.62 70 TYR A CA 1
ATOM 541 C C . TYR A 1 70 ? 8.515 -5.899 0.750 1.00 97.62 70 TYR A C 1
ATOM 543 O O . TYR A 1 70 ? 7.749 -5.738 1.695 1.00 97.62 70 TYR A O 1
ATOM 551 N N . SER A 1 71 ? 8.141 -5.623 -0.502 1.00 98.06 71 SER A N 1
ATOM 552 C CA . SER A 1 71 ? 6.797 -5.167 -0.877 1.00 98.06 71 SER A CA 1
ATOM 553 C C . SER A 1 71 ? 5.744 -6.191 -0.450 1.00 98.06 71 SER A C 1
ATOM 555 O O . SER A 1 71 ? 4.715 -5.821 0.112 1.00 98.06 71 SER A O 1
ATOM 557 N N . HIS A 1 72 ? 6.027 -7.488 -0.620 1.00 98.31 72 HIS A N 1
ATOM 558 C CA . HIS A 1 72 ? 5.136 -8.560 -0.164 1.00 98.31 72 HIS A CA 1
ATOM 559 C C . HIS A 1 72 ? 5.127 -8.719 1.363 1.00 98.31 72 HIS A C 1
ATOM 561 O O . HIS A 1 72 ? 4.075 -8.988 1.937 1.00 98.31 72 HIS A O 1
ATOM 567 N N . VAL A 1 73 ? 6.256 -8.505 2.047 1.00 98.25 73 VAL A N 1
ATOM 568 C CA . VAL A 1 73 ? 6.284 -8.443 3.521 1.00 98.25 73 VAL A CA 1
ATOM 569 C C . VAL A 1 73 ? 5.405 -7.293 4.022 1.00 98.25 73 VAL A C 1
ATOM 571 O O . VAL A 1 73 ? 4.609 -7.492 4.939 1.00 98.25 73 VAL A O 1
ATOM 574 N N . GLY A 1 74 ? 5.492 -6.120 3.386 1.00 97.88 74 GLY A N 1
ATOM 575 C CA . GLY A 1 74 ? 4.623 -4.974 3.657 1.00 97.88 74 GLY A CA 1
ATOM 576 C C . GLY A 1 74 ? 3.145 -5.308 3.455 1.00 97.88 74 GLY A C 1
ATOM 577 O O . GLY A 1 74 ? 2.341 -5.067 4.353 1.00 97.88 74 GLY A O 1
ATOM 578 N N . LEU A 1 75 ? 2.802 -5.942 2.329 1.00 98.19 75 LEU A N 1
ATOM 579 C CA . LEU A 1 75 ? 1.446 -6.409 2.035 1.00 98.19 75 LEU A CA 1
ATOM 580 C C . LEU A 1 75 ? 0.907 -7.330 3.135 1.00 98.19 75 LEU A C 1
ATOM 582 O O . LEU A 1 75 ? -0.169 -7.073 3.670 1.00 98.19 75 LEU A O 1
ATOM 586 N N . ILE A 1 76 ? 1.643 -8.396 3.470 1.00 98.31 76 ILE A N 1
ATOM 587 C CA . ILE A 1 76 ? 1.217 -9.398 4.458 1.00 98.31 76 ILE A CA 1
ATOM 588 C C . ILE A 1 76 ? 1.020 -8.738 5.824 1.00 98.31 76 ILE A C 1
ATOM 590 O O . ILE A 1 76 ? -0.012 -8.935 6.465 1.00 98.31 76 ILE A O 1
ATOM 594 N N . HIS A 1 77 ? 1.985 -7.927 6.258 1.00 97.88 77 HIS A N 1
ATOM 595 C CA . HIS A 1 77 ? 1.922 -7.247 7.547 1.00 97.88 77 HIS A CA 1
ATOM 596 C C . HIS A 1 77 ? 0.716 -6.302 7.635 1.00 97.88 77 HIS A C 1
ATOM 598 O O . HIS A 1 77 ? -0.059 -6.365 8.591 1.00 97.88 77 HIS A O 1
ATOM 604 N N . THR A 1 78 ? 0.512 -5.465 6.617 1.00 98.25 78 THR A N 1
ATOM 605 C CA . THR A 1 78 ? -0.605 -4.518 6.580 1.00 98.25 78 THR A CA 1
ATOM 606 C C . THR A 1 78 ? -1.953 -5.231 6.474 1.00 98.25 78 THR A C 1
ATOM 608 O O . THR A 1 78 ? -2.887 -4.838 7.168 1.00 98.25 78 THR A O 1
ATOM 611 N N . ALA A 1 79 ? -2.059 -6.310 5.691 1.00 98.00 79 ALA A N 1
ATOM 612 C CA . ALA A 1 79 ? -3.284 -7.103 5.578 1.00 98.00 79 ALA A CA 1
ATOM 613 C C . ALA A 1 79 ? -3.701 -7.718 6.923 1.00 98.00 79 ALA A C 1
ATOM 615 O O . ALA A 1 79 ? -4.869 -7.641 7.304 1.00 98.00 79 ALA A O 1
ATOM 616 N N . LEU A 1 80 ? -2.746 -8.293 7.664 1.00 98.19 80 LEU A N 1
ATOM 617 C CA . LEU A 1 80 ? -3.003 -8.879 8.981 1.00 98.19 80 LEU A CA 1
ATOM 618 C C . LEU A 1 80 ? -3.479 -7.825 9.988 1.00 98.19 80 LEU A C 1
ATOM 620 O O . LEU A 1 80 ? -4.448 -8.063 10.708 1.00 98.19 80 LEU A O 1
ATOM 624 N N . ASN A 1 81 ? -2.828 -6.660 10.023 1.00 97.69 81 ASN A N 1
ATOM 625 C CA . ASN A 1 81 ? -3.204 -5.579 10.935 1.00 97.69 81 ASN A CA 1
ATOM 626 C C . ASN A 1 81 ? -4.556 -4.957 10.571 1.00 97.69 81 ASN A C 1
ATOM 628 O O . ASN A 1 81 ? -5.362 -4.700 11.461 1.00 97.69 81 ASN A O 1
ATOM 632 N N . LEU A 1 82 ? -4.834 -4.770 9.277 1.00 97.69 82 LEU A N 1
ATOM 633 C CA . LEU A 1 82 ? -6.120 -4.248 8.820 1.00 97.69 82 LEU A CA 1
ATOM 634 C C . LEU A 1 82 ? -7.254 -5.214 9.172 1.00 97.69 82 LEU A C 1
ATOM 636 O O . LEU A 1 82 ? -8.281 -4.789 9.690 1.00 97.69 82 LEU A O 1
ATOM 640 N N . ASN A 1 83 ? -7.050 -6.517 8.949 1.00 97.38 83 ASN A N 1
ATOM 641 C CA . ASN A 1 83 ? -8.036 -7.532 9.301 1.00 97.38 83 ASN A CA 1
ATOM 642 C C . ASN A 1 83 ? -8.351 -7.522 10.803 1.00 97.38 83 ASN A C 1
ATOM 644 O O . ASN A 1 83 ? -9.521 -7.527 11.170 1.00 97.38 83 ASN A O 1
ATOM 648 N N . ARG A 1 84 ? -7.327 -7.458 11.666 1.00 96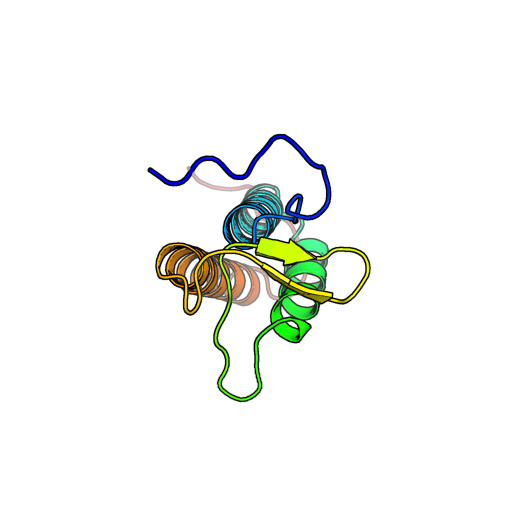.31 84 ARG A N 1
ATOM 649 C CA . ARG A 1 84 ? -7.520 -7.349 13.124 1.00 96.31 84 ARG A CA 1
ATOM 650 C C . ARG A 1 84 ? -8.342 -6.115 13.491 1.00 96.31 84 ARG A C 1
ATOM 652 O O . ARG A 1 84 ? -9.358 -6.252 14.166 1.00 96.31 84 ARG A O 1
ATOM 659 N N . ALA A 1 85 ? -7.963 -4.949 12.966 1.00 95.38 85 ALA A N 1
ATOM 660 C CA . ALA A 1 85 ? -8.658 -3.694 13.239 1.00 95.38 85 ALA A CA 1
ATOM 661 C C . ALA A 1 85 ? -10.137 -3.728 12.811 1.00 95.38 85 ALA A C 1
ATOM 663 O O . ALA A 1 85 ? -10.997 -3.249 13.545 1.00 95.38 85 ALA A O 1
ATOM 664 N N . LEU A 1 86 ? -10.452 -4.341 11.665 1.00 94.06 86 LEU A N 1
ATOM 665 C CA . LEU A 1 86 ? -11.831 -4.506 11.193 1.00 94.06 86 LEU A CA 1
ATOM 666 C C . LEU A 1 86 ? -12.640 -5.484 12.058 1.00 94.06 86 LEU A C 1
ATOM 668 O O . LEU A 1 86 ? -13.827 -5.265 12.287 1.00 94.06 86 LEU A O 1
ATOM 672 N N . THR A 1 87 ? -12.015 -6.556 12.556 1.00 92.19 87 THR A N 1
ATOM 673 C CA . THR A 1 87 ? -12.695 -7.526 13.432 1.00 92.19 87 THR A CA 1
ATOM 674 C C . THR A 1 87 ? -12.910 -7.010 14.853 1.00 92.19 87 THR A C 1
ATOM 676 O O . THR A 1 87 ? -13.898 -7.370 15.487 1.00 92.19 87 THR A O 1
ATOM 679 N N . GLU A 1 88 ? -12.006 -6.168 15.351 1.00 86.06 88 GLU A N 1
ATOM 680 C CA . GLU A 1 88 ? -12.078 -5.581 16.694 1.00 86.06 88 GLU A CA 1
ATOM 681 C C . GLU A 1 88 ? -12.957 -4.321 16.729 1.00 86.06 88 GLU A C 1
ATOM 683 O O . GLU A 1 88 ? -13.493 -3.978 17.781 1.00 86.06 88 GLU A O 1
ATOM 688 N N . ASN A 1 89 ? -13.164 -3.658 15.584 1.00 68.06 89 ASN A N 1
ATOM 689 C CA . ASN A 1 89 ? -13.986 -2.456 15.469 1.00 68.06 89 ASN A CA 1
ATOM 690 C C . ASN A 1 89 ? -15.044 -2.570 14.349 1.00 68.06 89 ASN A C 1
ATOM 692 O O . ASN A 1 89 ? -14.963 -1.859 13.346 1.00 68.06 89 ASN A O 1
ATOM 696 N N . PRO A 1 90 ? -16.076 -3.422 14.507 1.00 57.22 90 PRO A N 1
ATOM 697 C CA . PRO A 1 90 ? -17.090 -3.655 13.473 1.00 57.22 90 PRO A CA 1
ATOM 698 C C . PRO A 1 90 ? -18.024 -2.455 13.191 1.00 57.22 90 PRO A C 1
ATOM 700 O O . PRO A 1 90 ? -18.973 -2.602 12.423 1.00 57.22 90 PRO A O 1
ATOM 703 N N . GLY A 1 91 ? -17.795 -1.277 13.793 1.00 58.12 91 GLY A N 1
ATOM 704 C CA . GLY A 1 91 ? -18.691 -0.117 13.680 1.00 58.12 91 GLY A CA 1
ATOM 705 C C . GLY A 1 91 ? -18.060 1.274 13.819 1.00 58.12 91 GLY A C 1
ATOM 706 O O . GLY A 1 91 ? -18.802 2.229 14.032 1.00 58.12 91 GLY A O 1
ATOM 707 N N . GLY A 1 92 ? -16.733 1.426 13.732 1.00 52.47 92 GLY A N 1
ATOM 708 C CA . GLY A 1 92 ? -16.081 2.748 13.741 1.00 52.47 92 GLY A CA 1
ATOM 709 C C . GLY A 1 92 ? -16.213 3.538 15.055 1.00 52.47 92 GLY A C 1
ATOM 710 O O . GLY A 1 92 ? -15.988 4.748 15.081 1.00 52.47 92 GLY A O 1
ATOM 711 N N . ALA A 1 93 ? -16.557 2.884 16.168 1.00 47.88 93 ALA A N 1
ATOM 712 C CA . ALA A 1 93 ? -16.589 3.518 17.482 1.00 47.88 93 ALA A CA 1
ATOM 713 C C . ALA A 1 93 ? -15.256 3.259 18.192 1.00 47.88 93 ALA A C 1
ATOM 715 O O . ALA A 1 93 ? -14.973 2.153 18.641 1.00 47.88 93 ALA A O 1
ATOM 716 N N . SER A 1 94 ? -14.426 4.302 18.243 1.00 45.12 94 SER A N 1
ATOM 717 C CA . SER A 1 94 ? -13.134 4.342 18.931 1.00 45.12 94 SER A CA 1
ATOM 718 C C . SER A 1 94 ? -13.194 3.700 20.321 1.00 45.12 94 SER A C 1
ATOM 720 O O . SER A 1 94 ? -13.802 4.252 21.240 1.00 45.12 94 SER A O 1
ATOM 722 N N . LEU A 1 95 ? -12.510 2.566 20.486 1.00 47.19 95 LEU A N 1
ATOM 723 C CA . LEU A 1 95 ? -12.041 2.109 21.787 1.00 47.19 95 LEU A CA 1
ATOM 724 C C . LEU A 1 95 ? -10.564 2.499 21.914 1.00 47.19 95 LEU A C 1
ATOM 726 O O . LEU A 1 95 ? -9.659 1.689 21.753 1.00 47.19 95 LEU A O 1
ATOM 730 N N . MET A 1 96 ? -10.316 3.773 22.212 1.00 46.53 96 MET A N 1
ATOM 731 C CA . MET A 1 96 ? -9.108 4.148 22.946 1.00 46.53 96 MET A CA 1
ATOM 732 C C . MET A 1 96 ? -9.281 3.651 24.384 1.00 46.53 96 MET A C 1
ATOM 734 O O . MET A 1 96 ? -9.720 4.391 25.261 1.00 46.53 96 MET A O 1
ATOM 738 N N . ALA A 1 97 ? -8.986 2.376 24.618 1.00 45.09 97 ALA A N 1
ATOM 739 C CA . ALA A 1 97 ? -8.748 1.868 25.955 1.00 45.09 97 ALA A CA 1
ATOM 740 C C . ALA A 1 97 ? -7.782 0.683 25.906 1.00 45.09 97 ALA A C 1
ATOM 742 O O . ALA A 1 97 ? -8.041 -0.313 25.238 1.00 45.09 97 ALA A O 1
ATOM 743 N N . VAL A 1 98 ? -6.758 0.802 26.753 1.00 36.78 98 VAL A N 1
ATOM 744 C CA . VAL A 1 98 ? -5.797 -0.211 27.209 1.00 36.78 98 VAL A CA 1
ATOM 745 C C . VAL A 1 98 ? -4.491 -0.303 26.411 1.00 36.78 98 VAL A C 1
ATOM 747 O O . VAL A 1 98 ? -4.426 -0.937 25.362 1.00 36.78 98 VAL A O 1
ATOM 750 N N . GLY A 1 99 ? -3.427 0.242 27.017 1.00 36.53 99 GLY A N 1
ATOM 751 C CA . GLY A 1 99 ? -2.035 -0.148 26.777 1.00 36.53 99 GLY A CA 1
ATOM 752 C C . GLY A 1 99 ? -1.062 1.011 26.773 1.00 36.53 99 GLY A C 1
ATOM 753 O O . GLY A 1 99 ? -0.505 1.258 25.687 1.00 36.53 99 GLY A O 1
#

pLDDT: mean 86.3, std 19.39, range [36.53, 98.56]

Sequence (99 aa):
MSSAALDGEDEGTFTLLSFWLIGNLIVTGQIEKAEERFKQIREHANHVGLFSEMIDPRTGGFLGNFPQAYSHVGLIHTALNLNRALTENPGGASLMAVG

Foldseek 3Di:
DDDPDPDCPLDFAFLLVLLVVLVVCLVVLVLVVSVVSLVVSQVLAPPVSFAARGAHPVPSDHHHDPRDPSSVVSNVVSVVSSVVSCVVCVDSDDPPDDD

Secondary structure (DSSP, 8-state):
-----SSTTS--EEHHHHHHHHHHHHHTT-HHHHHHHHHHHHTTS-TTS---SEE-TTT--EESSSS-HHHHHHHHHHHHHHHHHHHH-TT--------

Mean predicted aligned error: 7.95 Å

Solvent-accessible surface area (backbone atoms only — not comparable to full-atom values): 5883 Å² total; per-residue (Å²): 136,84,92,83,81,90,57,82,83,79,68,45,49,48,43,33,57,55,29,49,52,34,42,50,27,45,76,72,68,39,48,69,60,20,52,54,52,54,55,57,58,55,72,6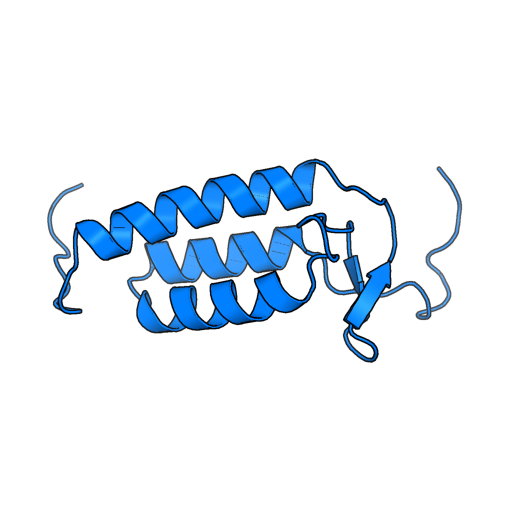0,30,47,101,86,68,50,41,28,39,16,30,30,86,88,78,58,43,79,33,81,50,73,76,23,68,65,29,51,50,27,48,54,53,34,51,54,53,50,52,50,53,49,72,76,40,83,74,80,68,85,76,91,72,89,134